Protein AF-A0A382SUH9-F1 (afdb_monomer_lite)

Radius of gyration: 60.47 Å; chains: 1; bounding box: 110×43×169 Å

pLDDT: mean 76.43, std 21.39, range [35.03, 98.56]

Organism: NCBI:txid408172

Sequence (168 aa):
MATVRWSPLCASGATPEQQGVDTRRRPNAGPSDIRETSAMDTSKTHLFAFVALLIGASLIGASACSTDSELVTRVSELENELAELKELANVRTEVSALTAQLSSTESDVSALTTTAEALDAGVAALQEVDWSPTEEQVRPLVESLVEKHPELLRGPKGDKGNQGDMGP

Foldseek 3Di:
DDDDDDDPPPDDDDDDDDDDDDDDDDDDDDDDDDDDDPPPVPVVVVVVVVVVVVVVVVVVVVVVVVVVVVVVVVVVVVVVVVVVVVVVVVVVVVVVVVVVVVVVVVVVVVVVVVVVVVVVVVVVVVVPDDPDDDCVRVVVVVVVCCVVCVVVVDDDDDDPDDPPDDDD

Structure (mmCIF, N/CA/C/O backbone):
data_AF-A0A382SUH9-F1
#
_entry.id   AF-A0A382SUH9-F1
#
loop_
_atom_site.group_PDB
_atom_site.id
_atom_site.type_symbol
_atom_site.label_atom_id
_atom_site.label_alt_id
_atom_site.label_comp_id
_atom_site.label_asym_id
_atom_site.label_entity_id
_atom_site.label_seq_id
_atom_site.pdbx_PDB_ins_code
_atom_site.Cartn_x
_atom_site.Cartn_y
_atom_site.Cartn_z
_atom_site.occupancy
_atom_site.B_iso_or_equiv
_atom_site.auth_seq_id
_atom_site.auth_comp_id
_atom_site.auth_asym_id
_atom_site.auth_atom_id
_atom_site.pdbx_PDB_model_num
ATOM 1 N N . MET A 1 1 ? 36.616 -4.587 -16.230 1.00 37.84 1 MET A N 1
ATOM 2 C CA . MET A 1 1 ? 36.481 -3.458 -17.174 1.00 37.84 1 MET A CA 1
ATOM 3 C C . MET A 1 1 ? 37.715 -3.454 -18.058 1.00 37.84 1 MET A C 1
ATOM 5 O O . MET A 1 1 ? 38.788 -3.124 -17.576 1.00 37.84 1 MET A O 1
ATOM 9 N N . ALA A 1 2 ? 37.595 -3.964 -19.284 1.00 38.44 2 ALA A N 1
ATOM 10 C CA . ALA A 1 2 ? 38.704 -4.038 -20.229 1.00 38.44 2 ALA A CA 1
ATOM 11 C C . ALA A 1 2 ? 38.643 -2.813 -21.147 1.00 38.44 2 ALA A C 1
ATOM 13 O O . ALA A 1 2 ? 37.687 -2.649 -21.898 1.00 38.44 2 ALA A O 1
ATOM 14 N N . THR A 1 3 ? 39.639 -1.938 -21.048 1.00 38.31 3 THR A N 1
ATOM 15 C CA . THR A 1 3 ? 39.779 -0.764 -21.910 1.00 38.31 3 THR A CA 1
ATOM 16 C C . THR A 1 3 ? 40.286 -1.229 -23.272 1.00 38.31 3 THR A C 1
ATOM 18 O O . THR A 1 3 ? 41.455 -1.594 -23.407 1.00 38.31 3 THR A O 1
ATOM 21 N N . VAL A 1 4 ? 39.417 -1.255 -24.283 1.00 46.69 4 VAL A N 1
ATOM 22 C CA . VAL A 1 4 ? 39.825 -1.573 -25.656 1.00 46.69 4 VAL A CA 1
ATOM 23 C C . VAL A 1 4 ? 40.476 -0.329 -26.252 1.00 46.69 4 VAL A C 1
ATOM 25 O O . VAL A 1 4 ? 39.815 0.647 -26.594 1.00 46.69 4 VAL A O 1
ATOM 28 N N . ARG A 1 5 ? 41.808 -0.341 -26.313 1.00 41.41 5 ARG A N 1
ATOM 29 C CA . ARG A 1 5 ? 42.616 0.736 -26.888 1.00 41.41 5 ARG A CA 1
ATOM 30 C C . ARG A 1 5 ? 42.805 0.451 -28.379 1.00 41.41 5 ARG A C 1
ATOM 32 O O . ARG A 1 5 ? 43.632 -0.379 -28.742 1.00 41.41 5 ARG A O 1
ATOM 39 N N . TRP A 1 6 ? 42.042 1.122 -29.235 1.00 43.28 6 TRP A N 1
ATOM 40 C CA . TRP A 1 6 ? 42.275 1.091 -30.679 1.00 43.28 6 TRP A CA 1
ATOM 41 C C . TRP A 1 6 ? 43.406 2.066 -31.019 1.00 43.28 6 TRP A C 1
ATOM 43 O O . TRP A 1 6 ? 43.303 3.267 -30.774 1.00 43.28 6 TRP A O 1
ATOM 53 N N . SER A 1 7 ? 44.526 1.545 -31.520 1.00 44.00 7 SER A N 1
ATOM 54 C CA . SER A 1 7 ? 45.604 2.363 -32.084 1.00 44.00 7 SER A CA 1
ATOM 55 C C . SER A 1 7 ? 45.340 2.613 -33.571 1.00 44.00 7 SER A C 1
ATOM 57 O O . SER A 1 7 ? 44.974 1.668 -34.271 1.00 44.00 7 SER A O 1
ATOM 59 N N . PRO A 1 8 ? 45.564 3.835 -34.089 1.00 45.03 8 PRO A N 1
ATOM 60 C CA . PRO A 1 8 ? 45.435 4.102 -35.512 1.00 45.03 8 PRO A CA 1
ATOM 61 C C . PRO A 1 8 ? 46.665 3.534 -36.226 1.00 45.03 8 PRO A C 1
ATOM 63 O O . PRO A 1 8 ? 47.775 4.055 -36.105 1.00 45.03 8 PRO A O 1
ATOM 66 N N . LEU A 1 9 ? 46.484 2.432 -36.951 1.00 47.28 9 LEU A N 1
ATOM 67 C CA . LEU A 1 9 ? 47.534 1.804 -37.750 1.00 47.28 9 LEU A CA 1
ATOM 68 C C . LEU A 1 9 ? 47.639 2.503 -39.117 1.00 47.28 9 LEU A C 1
ATOM 70 O O . LEU A 1 9 ? 47.288 1.946 -40.148 1.00 47.28 9 LEU A O 1
ATOM 74 N N . CYS A 1 10 ? 48.122 3.745 -39.125 1.00 46.03 10 CYS A N 1
ATOM 75 C CA . CYS A 1 10 ? 48.447 4.474 -40.355 1.00 46.03 10 CYS A CA 1
ATOM 76 C C . CYS A 1 10 ? 49.886 4.996 -40.291 1.00 46.03 10 CYS A C 1
ATOM 78 O O . CYS A 1 10 ? 50.131 6.193 -40.184 1.00 46.03 10 CYS A O 1
ATOM 80 N N . ALA A 1 11 ? 50.855 4.084 -40.352 1.00 48.06 11 ALA A N 1
ATOM 81 C CA . ALA A 1 11 ? 52.247 4.413 -40.643 1.00 48.06 11 ALA A CA 1
ATOM 82 C C . ALA A 1 11 ? 52.827 3.311 -41.538 1.00 48.06 11 ALA A C 1
ATOM 84 O O . ALA A 1 11 ? 53.187 2.243 -41.055 1.00 48.06 11 ALA A O 1
ATOM 85 N N . SER A 1 12 ? 52.885 3.555 -42.850 1.00 48.09 12 SER A N 1
ATOM 86 C CA . SER A 1 12 ? 53.500 2.629 -43.805 1.00 48.09 12 SER A CA 1
ATOM 87 C C . SER A 1 12 ? 54.792 3.236 -44.346 1.00 48.09 12 SER A C 1
ATOM 89 O O . SER A 1 12 ? 54.776 4.017 -45.294 1.00 48.09 12 SER A O 1
ATOM 91 N N . GLY A 1 13 ? 55.916 2.877 -43.722 1.00 44.34 13 GLY A N 1
ATOM 92 C CA . GLY A 1 13 ? 57.229 2.911 -44.364 1.00 44.34 13 GLY A CA 1
ATOM 93 C C . GLY A 1 13 ? 57.376 1.671 -45.245 1.00 44.34 13 GLY A C 1
ATOM 94 O O . GLY A 1 13 ? 57.078 0.567 -44.799 1.00 44.34 13 GLY A O 1
ATOM 95 N N . ALA A 1 14 ? 57.794 1.848 -46.497 1.00 40.00 14 ALA A N 1
ATOM 96 C CA . ALA A 1 14 ? 57.965 0.760 -47.456 1.00 40.00 14 ALA A CA 1
ATOM 97 C C . ALA A 1 14 ? 59.437 0.632 -47.879 1.00 40.00 14 ALA A C 1
ATOM 99 O O . ALA A 1 14 ? 60.015 1.574 -48.418 1.00 40.00 14 ALA A O 1
ATOM 100 N N . THR A 1 15 ? 60.013 -0.556 -47.696 1.00 43.25 15 THR A N 1
ATOM 101 C CA . THR A 1 15 ? 61.194 -1.051 -48.426 1.00 43.25 15 THR A CA 1
ATOM 102 C C . THR A 1 15 ? 60.786 -2.313 -49.183 1.00 43.25 15 THR A C 1
ATOM 104 O O . THR A 1 15 ? 60.234 -3.208 -48.544 1.00 43.25 15 THR A O 1
ATOM 107 N N . PRO A 1 16 ? 61.041 -2.436 -50.500 1.00 51.09 16 PRO A N 1
ATOM 108 C CA . PRO A 1 16 ? 60.772 -3.674 -51.212 1.00 51.09 16 PRO A CA 1
ATOM 109 C C . PRO A 1 16 ? 62.027 -4.552 -51.302 1.00 51.09 16 PRO A C 1
ATOM 111 O O . PRO A 1 16 ? 63.074 -4.144 -51.803 1.00 51.09 16 PRO A O 1
ATOM 114 N N . GLU A 1 17 ? 61.869 -5.783 -50.825 1.00 35.03 17 GLU A N 1
ATOM 115 C CA . GLU A 1 17 ? 62.770 -6.921 -50.984 1.00 35.03 17 GLU A CA 1
ATOM 116 C C . GLU A 1 17 ? 62.540 -7.537 -52.381 1.00 35.03 17 GLU A C 1
ATOM 118 O O . GLU A 1 17 ? 61.422 -7.926 -52.722 1.00 35.03 17 GLU A O 1
ATOM 123 N N . GLN A 1 18 ? 63.575 -7.572 -53.229 1.00 43.72 18 GLN A N 1
ATOM 124 C CA . GLN A 1 18 ? 63.521 -8.218 -54.546 1.00 43.72 18 GLN A CA 1
ATOM 125 C C . GLN A 1 18 ? 63.807 -9.719 -54.423 1.00 43.72 18 GLN A C 1
ATOM 127 O O . GLN A 1 18 ? 64.892 -10.106 -53.992 1.00 43.72 18 GLN A O 1
ATOM 132 N N . GLN A 1 19 ? 62.887 -10.557 -54.906 1.00 37.62 19 GLN A N 1
ATOM 133 C CA . GLN A 1 19 ? 63.156 -11.961 -55.224 1.00 37.62 19 GLN A CA 1
ATOM 134 C C . GLN A 1 19 ? 62.977 -12.198 -56.724 1.00 37.62 19 GLN A C 1
ATOM 136 O O . GLN A 1 19 ? 61.973 -11.816 -57.326 1.00 37.62 19 GLN A O 1
ATOM 141 N N . GLY A 1 20 ? 64.012 -12.785 -57.324 1.00 48.88 20 GLY A N 1
ATOM 142 C CA . GLY A 1 20 ? 64.092 -13.085 -58.744 1.00 48.88 20 GLY A CA 1
ATOM 143 C C . GLY A 1 20 ? 63.349 -14.356 -59.138 1.00 48.88 20 GLY A C 1
ATOM 144 O O . GLY A 1 20 ? 63.206 -15.282 -58.346 1.00 48.88 20 GLY A O 1
ATOM 145 N N . VAL A 1 21 ? 62.955 -14.416 -60.409 1.00 40.84 21 VAL A N 1
ATOM 146 C CA . VAL A 1 21 ? 62.662 -15.667 -61.112 1.00 40.84 21 VAL A CA 1
ATOM 147 C C . VAL A 1 21 ? 63.248 -15.571 -62.517 1.00 40.84 21 VAL A C 1
ATOM 149 O O . VAL A 1 21 ? 62.852 -14.744 -63.336 1.00 40.84 21 VAL A O 1
ATOM 152 N N . ASP A 1 22 ? 64.233 -16.431 -62.745 1.00 44.22 22 ASP A N 1
ATOM 153 C CA . ASP A 1 22 ? 64.911 -16.707 -64.004 1.00 44.22 22 ASP A CA 1
ATOM 154 C C . ASP A 1 22 ? 64.079 -17.715 -64.811 1.00 44.22 22 ASP A C 1
ATOM 156 O O . ASP A 1 22 ? 63.724 -18.772 -64.293 1.00 44.22 22 ASP A O 1
ATOM 160 N N . THR A 1 23 ? 63.784 -17.428 -66.081 1.00 42.09 23 THR A N 1
ATOM 161 C CA . THR A 1 23 ? 63.500 -18.482 -67.068 1.00 42.09 23 THR A CA 1
ATOM 162 C C . THR A 1 23 ? 64.027 -18.095 -68.448 1.00 42.09 23 THR A C 1
ATOM 164 O O . THR A 1 23 ? 63.437 -17.326 -69.207 1.00 42.09 23 THR A O 1
ATOM 167 N N . ARG A 1 24 ? 65.160 -18.705 -68.808 1.00 39.44 24 ARG A N 1
ATOM 168 C CA . ARG A 1 24 ? 65.645 -18.824 -70.187 1.00 39.44 24 ARG A CA 1
ATOM 169 C C . ARG A 1 24 ? 64.679 -19.653 -71.041 1.00 39.44 24 ARG A C 1
ATOM 171 O O . ARG A 1 24 ? 64.471 -20.828 -70.752 1.00 39.44 24 ARG A O 1
ATOM 178 N N . ARG A 1 25 ? 64.274 -19.121 -72.199 1.00 36.16 25 ARG A N 1
ATOM 179 C CA . ARG A 1 25 ? 64.244 -19.869 -73.476 1.00 36.16 25 ARG A CA 1
ATOM 180 C C . ARG A 1 25 ? 64.163 -18.924 -74.684 1.00 36.16 25 ARG A C 1
ATOM 182 O O . ARG A 1 25 ? 63.127 -18.354 -74.993 1.00 36.16 25 ARG A O 1
ATOM 189 N N . ARG A 1 26 ? 65.291 -18.807 -75.386 1.00 44.28 26 ARG A N 1
ATOM 190 C CA . ARG A 1 26 ? 65.406 -18.529 -76.833 1.00 44.28 26 ARG A CA 1
ATOM 191 C C . ARG A 1 26 ? 65.644 -19.893 -77.531 1.00 44.28 26 ARG A C 1
ATOM 193 O O . ARG A 1 26 ? 66.104 -20.792 -76.820 1.00 44.28 26 ARG A O 1
ATOM 200 N N . PRO A 1 27 ? 65.399 -20.083 -78.853 1.00 56.53 27 PRO A N 1
ATOM 201 C CA . PRO A 1 27 ? 65.960 -19.190 -79.874 1.00 56.53 27 PRO A CA 1
ATOM 202 C C . PRO A 1 27 ? 65.201 -18.972 -81.208 1.00 56.53 27 PRO A C 1
ATOM 204 O O . PRO A 1 27 ? 64.379 -19.766 -81.638 1.00 56.53 27 PRO A O 1
ATOM 207 N N . ASN A 1 28 ? 65.627 -17.875 -81.852 1.00 40.50 28 ASN A N 1
ATOM 208 C CA . ASN A 1 28 ? 65.916 -17.639 -83.278 1.00 40.50 28 ASN A CA 1
ATOM 209 C C . ASN A 1 28 ? 64.859 -17.796 -84.388 1.00 40.50 28 ASN A C 1
ATOM 211 O O . ASN A 1 28 ? 64.597 -18.893 -84.859 1.00 40.50 28 ASN A O 1
ATOM 215 N N . ALA A 1 29 ? 64.501 -16.648 -84.975 1.00 39.03 29 ALA A N 1
ATOM 216 C CA . ALA A 1 29 ? 64.814 -16.219 -86.354 1.00 39.03 29 ALA A CA 1
ATOM 217 C C . ALA A 1 29 ? 64.525 -14.700 -86.391 1.00 39.03 29 ALA A C 1
ATOM 219 O O . ALA A 1 29 ? 63.477 -14.287 -85.919 1.00 39.03 29 ALA A O 1
ATOM 220 N N . GLY A 1 30 ? 65.436 -13.777 -86.694 1.00 42.62 30 GLY A N 1
ATOM 221 C CA . GLY A 1 30 ? 66.145 -13.536 -87.952 1.00 42.62 30 GLY A CA 1
ATOM 222 C C . GLY A 1 30 ? 65.956 -12.028 -88.253 1.00 42.62 30 GLY A C 1
ATOM 223 O O . GLY A 1 30 ? 64.880 -11.511 -87.961 1.00 42.62 30 GLY A O 1
ATOM 224 N N . PRO A 1 31 ? 66.985 -11.285 -88.691 1.00 56.12 31 PRO A N 1
ATOM 225 C CA . PRO A 1 31 ? 67.069 -9.833 -88.511 1.00 56.12 31 PRO A CA 1
ATOM 226 C C . PRO A 1 31 ? 66.541 -9.066 -89.728 1.00 56.12 31 PRO A C 1
ATOM 228 O O . PRO A 1 31 ? 66.600 -9.596 -90.835 1.00 56.12 31 PRO A O 1
ATOM 231 N N . SER A 1 32 ? 66.083 -7.825 -89.532 1.00 45.19 32 SER A N 1
ATOM 232 C CA . SER A 1 32 ? 66.502 -6.627 -90.291 1.00 45.19 32 SER A CA 1
ATOM 233 C C . SER A 1 32 ? 65.669 -5.408 -89.879 1.00 45.19 32 SER A C 1
ATOM 235 O O . SER A 1 32 ? 64.451 -5.389 -90.016 1.00 45.19 32 SER A O 1
ATOM 237 N N . ASP A 1 33 ? 66.400 -4.407 -89.404 1.00 43.62 33 ASP A N 1
ATOM 238 C CA . ASP A 1 33 ? 66.190 -2.975 -89.604 1.00 43.62 33 ASP A CA 1
ATOM 239 C C . ASP A 1 33 ? 65.125 -2.204 -88.807 1.00 43.62 33 ASP A C 1
ATOM 241 O O . ASP A 1 33 ? 63.943 -2.075 -89.110 1.00 43.62 33 ASP A O 1
ATOM 245 N N . ILE A 1 34 ? 65.704 -1.602 -87.772 1.00 45.03 34 ILE A N 1
ATOM 246 C CA . ILE A 1 34 ? 65.308 -0.485 -86.931 1.00 45.03 34 ILE A CA 1
ATOM 247 C C . ILE A 1 34 ? 65.203 0.806 -87.761 1.00 45.03 34 ILE A C 1
ATOM 249 O O . ILE A 1 34 ? 66.170 1.191 -88.415 1.00 45.03 34 ILE A O 1
ATOM 253 N N . ARG A 1 35 ? 64.088 1.533 -87.617 1.00 42.12 35 ARG A N 1
ATOM 254 C CA . ARG A 1 35 ? 64.048 2.989 -87.358 1.00 42.12 35 ARG A CA 1
ATOM 255 C C . ARG A 1 35 ? 62.652 3.366 -86.854 1.00 42.12 35 ARG A C 1
ATOM 257 O O . ARG A 1 35 ? 61.664 3.125 -87.531 1.00 42.12 35 ARG A O 1
ATOM 264 N N . GLU A 1 36 ? 62.545 3.631 -85.551 1.00 38.72 36 GLU A N 1
ATOM 265 C CA . GLU A 1 36 ? 62.421 4.983 -84.962 1.00 38.72 36 GLU A CA 1
ATOM 266 C C . GLU A 1 36 ? 61.004 5.552 -85.160 1.00 38.72 36 GLU A C 1
ATOM 268 O O . GLU A 1 36 ? 60.576 5.754 -86.281 1.00 38.72 36 GLU A O 1
ATOM 273 N N . THR A 1 37 ? 60.166 5.878 -84.180 1.00 46.03 37 THR A N 1
ATOM 274 C CA . THR A 1 37 ? 60.157 5.817 -82.714 1.00 46.03 37 THR A CA 1
ATOM 275 C C . THR A 1 37 ? 58.702 6.146 -82.333 1.00 46.03 37 THR A C 1
ATOM 277 O O . THR A 1 37 ? 58.318 7.311 -82.377 1.00 46.03 37 THR A O 1
ATOM 280 N N . SER A 1 38 ? 57.877 5.169 -81.944 1.00 49.06 38 SER A N 1
ATOM 281 C CA . SER A 1 38 ? 56.618 5.432 -81.208 1.00 49.06 38 SER A CA 1
ATOM 282 C C . SER A 1 38 ? 56.798 5.258 -79.692 1.00 49.06 38 SER A C 1
ATOM 284 O O . SER A 1 38 ? 55.837 5.173 -78.932 1.00 49.06 38 SER A O 1
ATOM 286 N N . ALA A 1 39 ? 58.051 5.238 -79.226 1.00 49.84 39 ALA A N 1
ATOM 287 C CA . ALA A 1 39 ? 58.440 5.035 -77.830 1.00 49.84 39 ALA A CA 1
ATOM 288 C C . ALA A 1 39 ? 58.016 6.175 -76.876 1.00 49.84 39 ALA A C 1
ATOM 290 O O . ALA A 1 39 ? 58.294 6.114 -75.681 1.00 49.84 39 ALA A O 1
ATOM 291 N N . MET A 1 40 ? 57.340 7.210 -77.382 1.00 47.66 40 MET A N 1
ATOM 292 C CA . MET A 1 40 ? 56.911 8.373 -76.604 1.00 47.66 40 MET A CA 1
ATOM 293 C C . MET A 1 40 ? 55.542 8.199 -75.921 1.00 47.66 40 MET A C 1
ATOM 295 O O . MET A 1 40 ? 55.160 9.068 -75.135 1.00 47.66 40 MET A O 1
ATOM 299 N N . ASP A 1 41 ? 54.833 7.086 -76.155 1.00 55.81 41 ASP A N 1
ATOM 300 C CA . ASP A 1 41 ? 53.505 6.860 -75.560 1.00 55.81 41 ASP A CA 1
ATOM 301 C C . ASP A 1 41 ? 53.460 5.837 -74.425 1.00 55.81 41 ASP A C 1
ATOM 303 O O . ASP A 1 41 ? 52.640 5.983 -73.522 1.00 55.81 41 ASP A O 1
ATOM 307 N N . THR A 1 42 ? 54.362 4.855 -74.361 1.00 60.66 42 THR A N 1
ATOM 308 C CA . THR A 1 42 ? 54.313 3.857 -73.276 1.00 60.66 42 THR A CA 1
ATOM 309 C C . THR A 1 42 ? 54.609 4.485 -71.914 1.00 60.66 42 THR A C 1
ATOM 311 O O . THR A 1 42 ? 53.867 4.263 -70.960 1.00 60.66 42 THR A O 1
ATOM 314 N N . SER A 1 43 ? 55.612 5.365 -71.825 1.00 64.38 43 SER A N 1
ATOM 315 C CA . SER A 1 43 ? 55.931 6.092 -70.584 1.00 64.38 43 SER A CA 1
ATOM 316 C C . SER A 1 43 ? 54.772 6.979 -70.111 1.00 64.38 43 SER A C 1
ATOM 318 O O . SER A 1 43 ? 54.427 6.971 -68.929 1.00 64.38 43 SER A O 1
ATOM 320 N N . LYS A 1 44 ? 54.085 7.665 -71.038 1.00 70.50 44 LYS A N 1
ATOM 321 C CA . LYS A 1 44 ? 52.881 8.444 -70.716 1.00 70.50 44 LYS A CA 1
ATOM 322 C C . LYS A 1 44 ? 51.753 7.540 -70.233 1.00 70.50 44 LYS A C 1
ATOM 324 O O . LYS A 1 44 ? 51.162 7.835 -69.203 1.00 70.50 44 LYS A O 1
ATOM 329 N N . THR A 1 45 ? 51.488 6.420 -70.907 1.00 73.69 45 THR A N 1
ATOM 330 C CA . THR A 1 45 ? 50.440 5.477 -70.478 1.00 73.69 45 THR A CA 1
ATOM 331 C C . THR A 1 45 ? 50.720 4.852 -69.110 1.00 73.69 45 THR A C 1
ATOM 333 O O . THR A 1 45 ? 49.800 4.741 -68.305 1.00 73.69 45 THR A O 1
ATOM 336 N N . HIS A 1 46 ? 51.977 4.527 -68.788 1.00 75.44 46 HIS A N 1
ATOM 337 C CA . HIS A 1 46 ? 52.354 4.042 -67.458 1.00 75.44 46 HIS A CA 1
ATOM 338 C C . HIS A 1 46 ? 52.225 5.129 -66.389 1.00 75.44 46 HIS A C 1
ATOM 340 O O . HIS A 1 46 ? 51.731 4.848 -65.300 1.00 75.44 46 HIS A O 1
ATOM 346 N N . LEU A 1 47 ? 52.605 6.371 -66.704 1.00 77.19 47 LEU A N 1
ATOM 347 C CA . LEU A 1 47 ? 52.432 7.505 -65.799 1.00 77.19 47 LEU A CA 1
ATOM 348 C C . LEU A 1 47 ? 50.944 7.783 -65.539 1.00 77.19 47 LEU A C 1
ATOM 350 O O . LEU A 1 47 ? 50.552 7.939 -64.388 1.00 77.19 47 LEU A O 1
ATOM 354 N N . PHE A 1 48 ? 50.102 7.774 -66.575 1.00 81.12 48 PHE A N 1
ATOM 355 C CA . PHE A 1 48 ? 48.653 7.933 -66.429 1.00 81.12 48 PHE A CA 1
ATOM 356 C C . PHE A 1 48 ? 48.026 6.788 -65.627 1.00 81.12 48 PHE A C 1
ATOM 358 O O . PHE A 1 48 ? 47.202 7.052 -64.757 1.00 81.12 48 PHE A O 1
ATOM 365 N N . ALA A 1 49 ? 48.441 5.538 -65.854 1.00 80.25 49 ALA A N 1
ATOM 366 C CA . ALA A 1 49 ? 47.968 4.392 -65.078 1.00 80.25 49 ALA A CA 1
ATOM 367 C C . ALA A 1 49 ? 48.393 4.477 -63.602 1.00 80.25 49 ALA A C 1
ATOM 369 O O . ALA A 1 49 ? 47.590 4.201 -62.713 1.00 80.25 49 ALA A O 1
ATOM 370 N N . PHE A 1 50 ? 49.627 4.907 -63.329 1.00 80.12 50 PHE A N 1
ATOM 371 C CA . PHE A 1 50 ? 50.133 5.080 -61.968 1.00 80.12 50 PHE A CA 1
ATOM 372 C C . PHE A 1 50 ? 49.430 6.228 -61.234 1.00 80.12 50 PHE A C 1
ATOM 374 O O . PHE A 1 50 ? 49.029 6.071 -60.083 1.00 80.12 50 PHE A O 1
ATOM 381 N N . VAL A 1 51 ? 49.210 7.358 -61.912 1.00 81.62 51 VAL A N 1
ATOM 382 C CA . VAL A 1 51 ? 48.450 8.493 -61.370 1.00 81.62 51 VAL A CA 1
ATOM 383 C C . VAL A 1 51 ? 46.987 8.106 -61.131 1.00 81.62 51 VAL A C 1
ATOM 385 O O . VAL A 1 51 ? 46.449 8.422 -60.074 1.00 81.62 51 VAL A O 1
ATOM 388 N N . ALA A 1 52 ? 46.354 7.361 -62.041 1.00 78.12 52 ALA A N 1
ATOM 389 C CA . ALA A 1 52 ? 44.992 6.860 -61.854 1.00 78.12 52 ALA A CA 1
ATOM 390 C C . ALA A 1 52 ? 44.884 5.875 -60.675 1.00 78.12 52 ALA A C 1
ATOM 392 O O . ALA A 1 52 ? 43.929 5.951 -59.905 1.00 78.12 52 ALA A O 1
ATOM 393 N N . LEU A 1 53 ? 45.878 4.998 -60.488 1.00 78.81 53 LEU A N 1
ATOM 394 C CA . LEU A 1 53 ? 45.953 4.082 -59.347 1.00 78.81 53 LEU A CA 1
ATOM 395 C C . LEU A 1 53 ? 46.133 4.836 -58.021 1.00 78.81 53 LEU A C 1
ATOM 397 O O . LEU A 1 53 ? 45.457 4.521 -57.044 1.00 78.81 53 LEU A O 1
ATOM 401 N N . LEU A 1 54 ? 47.003 5.851 -57.990 1.00 70.44 54 LEU A N 1
ATOM 402 C CA . LEU A 1 54 ? 47.227 6.703 -56.816 1.00 70.44 54 LEU A CA 1
ATOM 403 C C . LEU A 1 54 ? 45.975 7.494 -56.433 1.00 70.44 54 LEU A C 1
ATOM 405 O O . LEU A 1 54 ? 45.599 7.517 -55.261 1.00 70.44 54 LEU A O 1
ATOM 409 N N . ILE A 1 55 ? 45.306 8.106 -57.413 1.00 74.69 55 ILE A N 1
ATOM 410 C CA . ILE A 1 55 ? 44.052 8.834 -57.187 1.00 74.69 55 ILE A CA 1
ATOM 411 C C . ILE A 1 55 ? 42.962 7.864 -56.717 1.00 74.69 55 ILE A C 1
ATOM 413 O O . ILE A 1 55 ? 42.273 8.161 -55.746 1.00 74.69 55 ILE A O 1
ATOM 417 N N . GLY A 1 56 ? 42.843 6.686 -57.340 1.00 67.25 56 GLY A N 1
ATOM 418 C CA . GLY A 1 56 ? 41.886 5.651 -56.943 1.00 67.25 56 GLY A CA 1
ATOM 419 C C . GLY A 1 56 ? 42.102 5.154 -55.511 1.00 67.25 56 GLY A C 1
ATOM 420 O O . GLY A 1 56 ? 41.158 5.124 -54.727 1.00 67.25 56 GLY A O 1
ATOM 421 N N . ALA A 1 57 ? 43.343 4.838 -55.130 1.00 67.88 57 ALA A N 1
ATOM 422 C CA . ALA A 1 57 ? 43.679 4.414 -53.770 1.00 67.88 57 ALA A CA 1
ATOM 423 C C . ALA A 1 57 ? 43.411 5.517 -52.731 1.00 67.88 57 ALA A C 1
ATOM 425 O O . ALA A 1 57 ? 42.900 5.237 -51.646 1.00 67.88 57 ALA A O 1
ATOM 426 N N . SER A 1 58 ? 43.703 6.776 -53.074 1.00 65.75 58 SER A N 1
ATOM 427 C CA . SER A 1 58 ? 43.453 7.926 -52.201 1.00 65.75 58 SER A CA 1
ATOM 428 C C . SER A 1 58 ? 41.952 8.205 -52.018 1.00 65.75 58 SER A C 1
ATOM 430 O O . SER A 1 58 ? 41.518 8.453 -50.894 1.00 65.75 58 SER A O 1
ATOM 432 N N . LEU A 1 59 ? 41.137 8.075 -53.075 1.00 59.44 59 LEU A N 1
ATOM 433 C CA . LEU A 1 59 ? 39.676 8.230 -52.995 1.00 59.44 59 LEU A CA 1
ATOM 434 C C . LEU A 1 59 ? 39.007 7.097 -52.203 1.00 59.44 59 LEU A C 1
ATOM 436 O O . LEU A 1 59 ? 38.118 7.354 -51.391 1.00 59.44 59 LEU A O 1
ATOM 440 N N . ILE A 1 60 ? 39.445 5.850 -52.410 1.00 65.06 60 ILE A N 1
ATOM 441 C CA . ILE A 1 60 ? 38.919 4.687 -51.681 1.00 65.06 60 ILE A CA 1
ATOM 442 C C . ILE A 1 60 ? 39.252 4.813 -50.190 1.00 65.06 60 ILE A C 1
ATOM 444 O O . ILE A 1 60 ? 38.358 4.661 -49.359 1.00 65.06 60 ILE A O 1
ATOM 448 N N . GLY A 1 61 ? 40.497 5.174 -49.855 1.00 62.47 61 GLY A N 1
ATOM 449 C CA . GLY A 1 61 ? 40.929 5.396 -48.473 1.00 62.47 61 GLY A CA 1
ATOM 450 C C . GLY A 1 61 ? 40.190 6.545 -47.781 1.00 62.47 61 GLY A C 1
ATOM 451 O O . GLY A 1 61 ? 39.808 6.410 -46.621 1.00 62.47 61 GLY A O 1
ATOM 452 N N . ALA A 1 62 ? 39.919 7.645 -48.490 1.00 61.44 62 ALA A N 1
ATOM 453 C CA . ALA A 1 62 ? 39.139 8.758 -47.950 1.00 61.44 62 ALA A CA 1
ATOM 454 C C . ALA A 1 62 ? 37.673 8.370 -47.683 1.00 61.44 62 ALA A C 1
ATOM 456 O O . ALA A 1 62 ? 37.141 8.707 -46.626 1.00 61.44 62 ALA A O 1
ATOM 457 N N . SER A 1 63 ? 37.037 7.619 -48.594 1.00 63.44 63 SER A N 1
ATOM 458 C CA . SER A 1 63 ? 35.652 7.166 -48.394 1.00 63.44 63 SER A CA 1
ATOM 459 C C . SER A 1 63 ? 35.534 6.151 -47.251 1.00 63.44 63 SER A C 1
ATOM 461 O O . SER A 1 63 ? 34.655 6.292 -46.404 1.00 63.44 63 SER A O 1
ATOM 463 N N . ALA A 1 64 ? 36.475 5.206 -47.150 1.00 64.00 64 ALA A N 1
ATOM 464 C CA . ALA A 1 64 ? 36.507 4.220 -46.073 1.00 64.00 64 ALA A CA 1
ATOM 465 C C . ALA A 1 64 ? 36.742 4.877 -44.701 1.00 64.00 64 ALA A C 1
ATOM 467 O O . ALA A 1 64 ? 36.104 4.512 -43.719 1.00 64.00 64 ALA A O 1
ATOM 468 N N . CYS A 1 65 ? 37.602 5.899 -44.643 1.00 64.56 65 CYS A N 1
ATOM 469 C CA . CYS A 1 65 ? 37.841 6.682 -43.430 1.00 64.56 65 CYS A CA 1
ATOM 470 C C . CYS A 1 65 ? 36.592 7.469 -42.996 1.00 64.56 65 CYS A C 1
ATOM 472 O O . CYS A 1 65 ? 36.262 7.511 -41.811 1.00 64.56 65 CYS A O 1
ATOM 474 N N . SER A 1 66 ? 35.850 8.046 -43.951 1.00 72.00 66 SER A N 1
ATOM 475 C CA . SER A 1 66 ? 34.606 8.761 -43.639 1.00 72.00 66 SER A CA 1
ATOM 476 C C . SER A 1 66 ? 33.513 7.845 -43.084 1.00 72.00 66 SER A C 1
ATOM 478 O O . SER A 1 66 ? 32.849 8.213 -42.118 1.00 72.00 66 SER A O 1
ATOM 480 N N . THR A 1 67 ? 33.376 6.628 -43.620 1.00 80.88 67 THR A N 1
ATOM 481 C CA . THR A 1 67 ? 32.403 5.649 -43.116 1.00 80.88 67 THR A CA 1
ATOM 482 C C . THR A 1 67 ? 32.784 5.098 -41.746 1.00 80.88 67 THR A C 1
ATOM 484 O O . THR A 1 67 ? 31.908 4.855 -40.924 1.00 80.88 67 THR A O 1
ATOM 487 N N . ASP A 1 68 ? 34.078 4.927 -41.472 1.00 85.81 68 ASP A N 1
ATOM 488 C CA . ASP A 1 68 ? 34.555 4.408 -40.186 1.00 85.81 68 ASP A CA 1
ATOM 489 C C . ASP A 1 68 ? 34.267 5.397 -39.047 1.00 85.81 68 ASP A C 1
ATOM 491 O O . ASP A 1 68 ? 33.746 5.021 -37.997 1.00 85.81 68 ASP A O 1
ATOM 495 N N . SER A 1 69 ? 34.485 6.694 -39.294 1.00 85.19 69 SER A N 1
ATOM 496 C CA . SER A 1 69 ? 34.142 7.743 -38.329 1.00 85.19 69 SER A CA 1
ATOM 497 C C . SER A 1 69 ? 32.641 7.801 -38.027 1.00 85.19 69 SER A C 1
ATOM 499 O O . SER A 1 69 ? 32.272 8.020 -36.876 1.00 85.19 69 SER A O 1
ATOM 501 N N . GLU A 1 70 ? 31.780 7.617 -39.032 1.00 91.31 70 GLU A N 1
ATOM 502 C CA . GLU A 1 70 ? 30.321 7.601 -38.850 1.00 91.31 70 GLU A CA 1
ATOM 503 C C . GLU A 1 70 ? 29.853 6.356 -38.082 1.00 91.31 70 GLU A C 1
ATOM 505 O O . GLU A 1 70 ? 28.957 6.423 -37.240 1.00 91.31 70 GLU A O 1
ATOM 510 N N . LEU A 1 71 ? 30.473 5.202 -38.335 1.00 91.94 71 LEU A N 1
ATOM 511 C CA . LEU A 1 71 ? 30.167 3.978 -37.599 1.00 91.94 71 LEU A CA 1
ATOM 512 C C . LEU A 1 71 ? 30.563 4.099 -36.126 1.00 91.94 71 LEU A C 1
ATOM 514 O O . LEU A 1 71 ? 29.784 3.701 -35.263 1.00 91.94 71 LEU A O 1
ATOM 518 N N . VAL A 1 72 ? 31.722 4.692 -35.823 1.00 92.81 72 VAL A N 1
ATOM 519 C CA . VAL A 1 72 ? 32.163 4.919 -34.437 1.00 92.81 72 VAL A CA 1
ATOM 520 C C . VAL A 1 72 ? 31.190 5.827 -33.686 1.00 92.81 72 VAL A C 1
ATOM 522 O O . VAL A 1 72 ? 30.802 5.495 -32.567 1.00 92.81 72 VAL A O 1
ATOM 525 N N . THR A 1 73 ? 30.743 6.934 -34.290 1.00 94.19 73 THR A N 1
ATOM 526 C CA . THR A 1 73 ? 29.782 7.832 -33.628 1.00 94.19 73 THR A CA 1
ATOM 527 C C . THR A 1 73 ? 28.450 7.139 -33.367 1.00 94.19 73 THR A C 1
ATOM 529 O O . THR A 1 73 ? 27.919 7.244 -32.263 1.00 94.19 73 THR A O 1
ATOM 532 N N . ARG A 1 74 ? 27.943 6.369 -34.339 1.00 93.50 74 ARG A N 1
ATOM 533 C CA . ARG A 1 74 ? 26.696 5.604 -34.180 1.00 93.50 74 ARG A CA 1
ATOM 534 C C . ARG A 1 74 ? 26.803 4.514 -33.117 1.00 93.50 74 ARG A C 1
ATOM 536 O O . ARG A 1 74 ? 25.842 4.293 -32.390 1.00 93.50 74 ARG A O 1
ATOM 543 N N . VAL A 1 75 ? 27.946 3.837 -33.006 1.00 94.44 75 VAL A N 1
ATOM 544 C CA . VAL A 1 75 ? 28.171 2.850 -31.938 1.00 94.44 75 VAL A CA 1
ATOM 545 C C . VAL A 1 75 ? 28.144 3.526 -30.569 1.00 94.44 75 VAL A C 1
ATOM 547 O O . VAL A 1 75 ? 27.456 3.034 -29.682 1.00 94.44 75 VAL A O 1
ATOM 550 N N . SER A 1 76 ? 28.813 4.671 -30.404 1.00 94.56 76 SER A N 1
ATOM 551 C CA . SER A 1 76 ? 28.784 5.407 -29.132 1.00 94.56 76 SER A CA 1
ATOM 552 C C . SER A 1 76 ? 27.384 5.904 -28.754 1.00 94.56 76 SER A C 1
ATOM 554 O O . SER A 1 76 ? 27.023 5.873 -27.581 1.00 94.56 76 SER A O 1
ATOM 556 N N . GLU A 1 77 ? 26.577 6.337 -29.725 1.00 95.69 77 GLU A N 1
ATOM 557 C CA . GLU A 1 77 ? 25.183 6.731 -29.484 1.00 95.69 77 GLU A CA 1
ATOM 558 C C . GLU A 1 77 ? 24.326 5.534 -29.043 1.00 95.69 77 GLU A C 1
ATOM 560 O O . GLU A 1 77 ? 23.655 5.602 -28.015 1.00 95.69 77 GLU A O 1
ATOM 565 N N . LEU A 1 78 ? 24.438 4.397 -29.739 1.00 96.00 78 LEU A N 1
ATOM 566 C CA . LEU A 1 78 ? 23.732 3.163 -29.377 1.00 96.00 78 LEU A CA 1
ATOM 567 C C . LEU A 1 78 ? 24.142 2.623 -27.998 1.00 96.00 78 LEU A C 1
ATOM 569 O O . LEU A 1 78 ? 23.308 2.078 -27.278 1.00 96.00 78 LEU A O 1
ATOM 573 N N . GLU A 1 79 ? 25.412 2.756 -27.610 1.00 94.88 79 GLU A N 1
ATOM 574 C CA . GLU A 1 79 ? 25.875 2.377 -26.270 1.00 94.88 79 GLU A CA 1
ATOM 575 C C . GLU A 1 79 ? 25.215 3.226 -25.173 1.00 94.88 79 GLU A C 1
ATOM 577 O O . GLU A 1 79 ? 24.832 2.679 -24.133 1.00 94.88 79 GLU A O 1
ATOM 582 N N . ASN A 1 80 ? 25.024 4.527 -25.419 1.00 94.38 80 ASN A N 1
ATOM 583 C CA . ASN A 1 80 ? 24.304 5.415 -24.505 1.00 94.38 80 ASN A CA 1
ATOM 584 C C . ASN A 1 80 ? 22.813 5.061 -24.422 1.00 94.38 80 ASN A C 1
ATOM 586 O O . ASN A 1 80 ? 22.294 4.899 -23.319 1.00 94.38 80 ASN A O 1
ATOM 590 N N . GLU A 1 81 ? 22.137 4.859 -25.556 1.00 95.69 81 GLU A N 1
ATOM 591 C CA . GLU A 1 81 ? 20.723 4.446 -25.571 1.00 95.69 81 GLU A CA 1
ATOM 592 C C . GLU A 1 81 ? 20.508 3.119 -24.825 1.00 95.69 81 GLU A C 1
ATOM 594 O O . GLU A 1 81 ? 19.544 2.947 -24.077 1.00 95.69 81 GLU A O 1
ATOM 599 N N . LEU A 1 82 ? 21.433 2.166 -24.977 1.00 94.38 82 LEU A N 1
ATOM 600 C CA . LEU A 1 82 ? 21.380 0.885 -24.273 1.00 94.38 82 LEU A CA 1
ATOM 601 C C . LEU A 1 82 ? 21.560 1.072 -22.756 1.00 94.38 82 LEU A C 1
ATOM 603 O O . LEU A 1 82 ? 20.925 0.363 -21.971 1.00 94.38 82 LEU A O 1
ATOM 607 N N . ALA A 1 83 ? 22.397 2.021 -22.326 1.00 93.50 83 ALA A N 1
ATOM 608 C CA . ALA A 1 83 ? 22.520 2.373 -20.913 1.00 93.50 83 ALA A CA 1
ATOM 609 C C . ALA A 1 83 ? 21.200 2.938 -20.358 1.00 93.50 83 ALA A C 1
ATOM 611 O O . ALA A 1 83 ? 20.731 2.465 -19.324 1.00 93.50 83 ALA A O 1
ATOM 612 N N . GLU A 1 84 ? 20.545 3.852 -21.075 1.00 94.12 84 GLU A N 1
ATOM 613 C CA . GLU A 1 84 ? 19.241 4.407 -20.678 1.00 94.12 84 GLU A CA 1
ATOM 614 C C . GLU A 1 84 ? 18.136 3.335 -20.630 1.00 94.12 84 GLU A C 1
ATOM 616 O O . GLU A 1 84 ? 17.345 3.278 -19.685 1.00 94.12 84 GLU A O 1
ATOM 621 N N . LEU A 1 85 ? 18.111 2.414 -21.599 1.00 93.81 85 LEU A N 1
ATOM 622 C CA . LEU A 1 85 ? 17.166 1.291 -21.615 1.00 93.81 85 LEU A CA 1
ATOM 623 C C . LEU A 1 85 ? 17.338 0.348 -20.414 1.00 93.81 85 LEU A C 1
ATOM 625 O O . LEU A 1 85 ? 16.350 -0.200 -19.915 1.00 93.81 85 LEU A O 1
ATOM 629 N N . LYS A 1 86 ? 18.571 0.148 -19.933 1.00 94.44 86 LYS A N 1
ATOM 630 C CA . LYS A 1 86 ? 18.826 -0.639 -18.715 1.00 94.44 86 LYS A CA 1
ATOM 631 C C . LYS A 1 86 ? 18.250 0.038 -17.475 1.00 94.44 86 LYS A C 1
ATOM 633 O O . LYS A 1 86 ? 17.650 -0.655 -16.653 1.00 94.44 86 LYS A O 1
ATOM 638 N N . GLU A 1 87 ? 18.361 1.359 -17.370 1.00 95.06 87 GLU A N 1
ATOM 639 C CA . GLU A 1 87 ? 17.749 2.113 -16.270 1.00 95.06 87 GLU A CA 1
ATOM 640 C C . GLU A 1 87 ? 16.219 1.985 -16.286 1.00 95.06 87 GLU A C 1
ATOM 642 O O . GLU A 1 87 ? 15.606 1.728 -15.249 1.00 95.06 87 GLU A O 1
ATOM 647 N N . LEU A 1 88 ? 15.583 2.032 -17.463 1.00 94.31 88 LEU A N 1
ATOM 648 C CA . LEU A 1 88 ? 14.136 1.800 -17.586 1.00 94.31 88 LEU A CA 1
ATOM 649 C C . LEU A 1 88 ? 13.711 0.402 -17.116 1.00 94.31 88 LEU A C 1
ATOM 651 O O . LEU A 1 88 ? 12.653 0.248 -16.499 1.00 94.31 88 LEU A O 1
ATOM 655 N N . ALA A 1 89 ? 14.520 -0.626 -17.388 1.00 94.31 89 ALA A N 1
ATOM 656 C CA . ALA A 1 89 ? 14.256 -1.970 -16.886 1.00 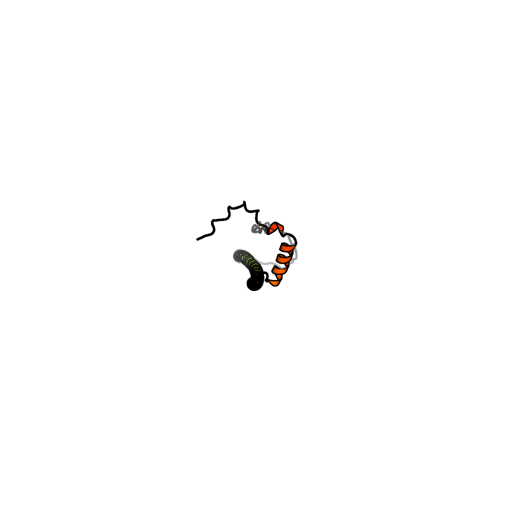94.31 89 ALA A CA 1
ATOM 657 C C . ALA A 1 89 ? 14.313 -2.020 -15.350 1.00 94.31 89 ALA A C 1
ATOM 659 O O . ALA A 1 89 ? 13.444 -2.646 -14.739 1.00 94.31 89 ALA A O 1
ATOM 660 N N . ASN A 1 90 ? 15.270 -1.321 -14.731 1.00 95.69 90 ASN A N 1
ATOM 661 C CA . ASN A 1 90 ? 15.353 -1.215 -13.276 1.00 95.69 90 AS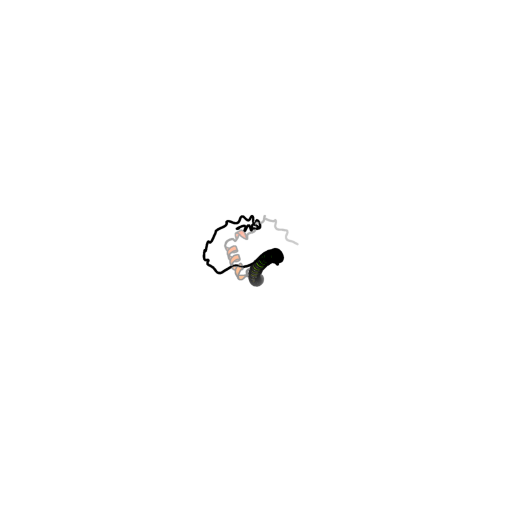N A CA 1
ATOM 662 C C . ASN A 1 90 ? 14.125 -0.493 -12.693 1.00 95.69 90 ASN A C 1
ATOM 664 O O . ASN A 1 90 ? 13.428 -1.052 -11.844 1.00 95.69 90 ASN A O 1
ATOM 668 N N . VAL A 1 91 ? 13.764 0.673 -13.241 1.00 97.25 91 VAL A N 1
ATOM 669 C CA . VAL A 1 91 ? 12.562 1.425 -12.832 1.00 97.25 91 VAL A CA 1
ATOM 670 C C . VAL A 1 91 ? 11.302 0.562 -12.927 1.00 97.25 91 VAL A C 1
ATOM 672 O O . VAL A 1 91 ? 10.468 0.567 -12.025 1.00 97.25 91 VAL A O 1
ATOM 675 N N . ARG A 1 92 ? 11.161 -0.251 -13.980 1.00 97.25 92 ARG A N 1
ATOM 676 C CA . ARG A 1 92 ? 10.028 -1.180 -14.112 1.00 97.25 92 ARG A CA 1
ATOM 677 C C . ARG A 1 92 ? 9.970 -2.199 -12.970 1.00 97.25 92 ARG A C 1
ATOM 679 O O . ARG A 1 92 ? 8.873 -2.522 -12.500 1.00 97.25 92 ARG A O 1
ATOM 686 N N . THR A 1 93 ? 11.115 -2.728 -12.539 1.00 96.88 93 THR A N 1
ATOM 687 C CA . THR A 1 93 ? 11.161 -3.661 -11.403 1.00 96.88 93 THR A CA 1
ATOM 688 C C . THR A 1 93 ? 10.798 -2.974 -10.089 1.00 96.88 93 THR A C 1
ATOM 690 O O . THR A 1 93 ? 10.003 -3.524 -9.327 1.00 96.88 93 THR A O 1
ATOM 693 N N . GLU A 1 94 ? 11.268 -1.745 -9.870 1.00 97.81 94 GLU A N 1
ATOM 694 C CA . GLU A 1 94 ? 10.929 -0.942 -8.690 1.00 97.81 94 GLU A CA 1
ATOM 695 C C . GLU A 1 94 ? 9.436 -0.605 -8.639 1.00 97.81 94 GLU A C 1
ATOM 697 O O . GLU A 1 94 ? 8.789 -0.824 -7.617 1.00 97.81 94 GLU A O 1
ATOM 702 N N . VAL A 1 95 ? 8.849 -0.168 -9.757 1.00 98.19 95 VAL A N 1
ATOM 703 C CA . VAL A 1 95 ? 7.404 0.097 -9.860 1.00 98.19 95 VAL A CA 1
ATOM 704 C C . VAL A 1 95 ? 6.589 -1.161 -9.555 1.00 98.19 95 VAL A C 1
ATOM 706 O O . VAL A 1 95 ? 5.582 -1.091 -8.849 1.00 98.19 95 VAL A O 1
ATOM 709 N N . SER A 1 96 ? 7.030 -2.326 -10.034 1.00 97.62 96 SER A N 1
ATOM 710 C CA . SER A 1 96 ? 6.354 -3.599 -9.748 1.00 97.62 96 SER A CA 1
ATOM 711 C C . SER A 1 96 ? 6.416 -3.948 -8.256 1.00 97.62 96 SER A C 1
ATOM 713 O O . SER A 1 96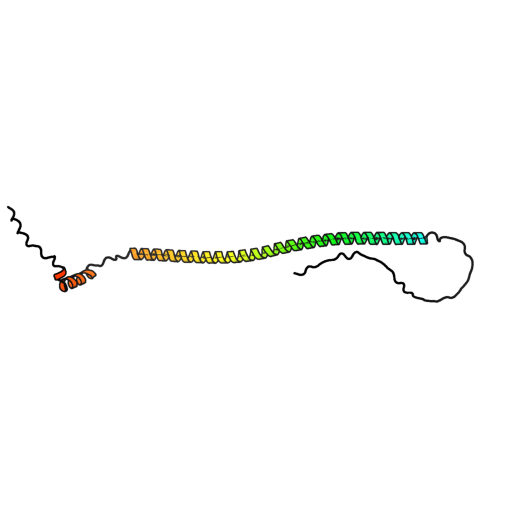 ? 5.409 -4.350 -7.673 1.00 97.62 96 SER A O 1
ATOM 715 N N . ALA A 1 97 ? 7.571 -3.740 -7.616 1.00 98.25 97 ALA A N 1
ATOM 716 C CA . ALA A 1 97 ? 7.743 -3.958 -6.182 1.00 98.25 97 ALA A CA 1
ATOM 717 C C . ALA A 1 97 ? 6.895 -2.988 -5.341 1.00 98.25 97 ALA A C 1
ATOM 719 O O . ALA A 1 97 ? 6.242 -3.413 -4.389 1.00 98.25 97 ALA A O 1
ATOM 720 N N . LEU A 1 98 ? 6.854 -1.705 -5.711 1.00 98.38 98 LEU A N 1
ATOM 721 C CA . LEU A 1 98 ? 6.015 -0.699 -5.053 1.00 98.38 98 LEU A CA 1
ATOM 722 C C . LEU A 1 98 ? 4.524 -1.010 -5.208 1.00 98.38 98 LEU A C 1
ATOM 724 O O . LEU A 1 98 ? 3.766 -0.856 -4.256 1.00 98.38 98 LEU A O 1
ATOM 728 N N . THR A 1 99 ? 4.107 -1.511 -6.371 1.00 98.31 99 THR A N 1
ATOM 729 C CA . THR A 1 99 ? 2.717 -1.934 -6.606 1.00 98.31 99 THR A CA 1
ATOM 730 C C . THR A 1 99 ? 2.320 -3.085 -5.678 1.00 98.31 99 THR A C 1
ATOM 732 O O . THR A 1 99 ? 1.234 -3.070 -5.100 1.00 98.31 99 THR A O 1
ATOM 735 N N . ALA A 1 100 ? 3.210 -4.063 -5.476 1.00 98.12 100 ALA A N 1
ATOM 736 C CA . ALA A 1 100 ? 2.970 -5.155 -4.534 1.00 98.12 100 ALA A CA 1
ATOM 737 C C . ALA A 1 100 ? 2.885 -4.657 -3.079 1.00 98.12 100 ALA A C 1
ATOM 739 O O . ALA A 1 100 ? 2.000 -5.077 -2.334 1.00 98.12 100 ALA A O 1
ATOM 740 N N . GLN A 1 101 ? 3.763 -3.727 -2.686 1.00 98.25 101 GLN A N 1
ATOM 741 C CA . GLN A 1 101 ? 3.726 -3.110 -1.354 1.00 98.25 101 GLN A CA 1
ATOM 742 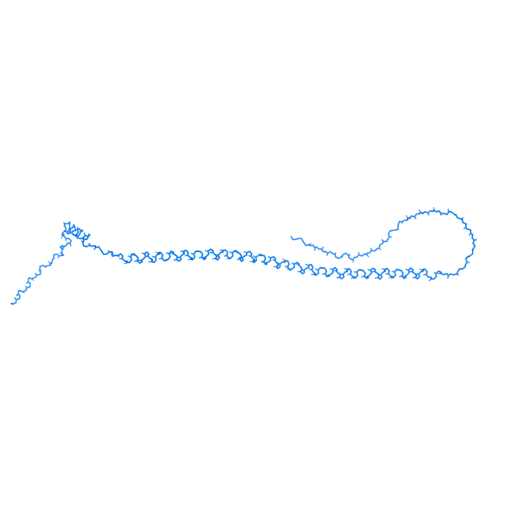C C . GLN A 1 101 ? 2.435 -2.315 -1.117 1.00 98.25 101 GLN A C 1
ATOM 744 O O . GLN A 1 101 ? 1.846 -2.417 -0.040 1.00 98.25 101 GLN A O 1
ATOM 749 N N . LEU A 1 102 ? 1.968 -1.566 -2.121 1.00 98.50 102 LEU A N 1
ATOM 750 C CA . LEU A 1 102 ? 0.702 -0.834 -2.061 1.00 98.50 102 LEU A CA 1
ATOM 751 C C . LEU A 1 102 ? -0.474 -1.788 -1.816 1.00 98.50 102 LEU A C 1
ATOM 753 O O . LEU A 1 102 ? -1.257 -1.561 -0.901 1.00 98.50 102 LEU A O 1
ATOM 757 N N . SER A 1 103 ? -0.549 -2.884 -2.578 1.00 97.94 103 SER A N 1
ATOM 758 C CA . SER A 1 103 ? -1.609 -3.888 -2.422 1.00 97.94 103 SER A CA 1
ATOM 759 C C . SER A 1 103 ? -1.589 -4.557 -1.042 1.00 97.94 103 SER A C 1
ATOM 761 O O . SER A 1 103 ? -2.646 -4.757 -0.447 1.00 97.94 103 SER A O 1
ATOM 763 N N . SER A 1 104 ? -0.402 -4.852 -0.499 1.00 98.31 104 SER A N 1
ATOM 764 C CA . SER A 1 104 ? -0.272 -5.361 0.874 1.00 98.31 104 SER A CA 1
ATOM 765 C C . SER A 1 104 ? -0.785 -4.349 1.898 1.00 98.31 104 SER A C 1
ATOM 767 O O . SER A 1 104 ? -1.553 -4.701 2.784 1.00 98.31 104 SER A O 1
ATOM 769 N N . THR A 1 105 ? -0.403 -3.080 1.744 1.00 98.31 105 THR A N 1
ATOM 770 C CA . THR A 1 105 ? -0.800 -2.005 2.665 1.00 98.31 105 THR A CA 1
ATOM 771 C C . THR A 1 105 ? -2.313 -1.782 2.641 1.00 98.31 105 THR A C 1
ATOM 773 O O . THR A 1 105 ? -2.926 -1.585 3.684 1.00 98.31 105 THR A O 1
ATOM 776 N N . GLU A 1 106 ? -2.940 -1.846 1.466 1.00 98.56 106 GLU A N 1
ATOM 777 C CA . GLU A 1 106 ? -4.395 -1.739 1.315 1.00 98.56 106 GLU A CA 1
ATOM 778 C C . GLU A 1 106 ? -5.136 -2.884 2.027 1.00 98.56 106 GLU A C 1
ATOM 780 O O . GLU A 1 106 ? -6.153 -2.658 2.693 1.00 98.56 106 GLU A O 1
ATOM 785 N N . SER A 1 107 ? -4.591 -4.103 1.956 1.00 98.06 107 SER A N 1
ATOM 786 C CA . SER A 1 107 ? -5.101 -5.252 2.710 1.00 98.06 107 SER A CA 1
ATOM 787 C C . SER A 1 107 ? -4.974 -5.038 4.220 1.00 98.06 107 SER A C 1
ATOM 789 O O . SER A 1 107 ? -5.930 -5.290 4.955 1.00 98.06 107 SER A O 1
ATOM 791 N N . ASP A 1 108 ? -3.824 -4.548 4.688 1.00 98.44 108 ASP A N 1
ATOM 792 C CA . ASP A 1 108 ? -3.579 -4.293 6.111 1.00 98.44 108 ASP A CA 1
ATOM 793 C C . ASP A 1 108 ? -4.512 -3.207 6.662 1.00 98.44 108 ASP A C 1
ATOM 795 O O . ASP A 1 108 ? -5.086 -3.368 7.740 1.00 98.44 108 ASP A O 1
ATOM 799 N N . VAL A 1 109 ? -4.722 -2.125 5.904 1.00 98.56 109 VAL A N 1
ATOM 800 C CA . VAL A 1 109 ? -5.672 -1.062 6.261 1.00 98.56 109 VAL A CA 1
ATOM 801 C C . VAL A 1 109 ? -7.089 -1.619 6.350 1.00 98.56 109 VAL A C 1
ATOM 803 O O . VAL A 1 109 ? -7.768 -1.371 7.342 1.00 98.56 109 VAL A O 1
ATOM 806 N N . SER A 1 110 ? -7.515 -2.420 5.371 1.00 98.31 110 SER A N 1
ATOM 807 C CA . SER A 1 110 ? -8.845 -3.041 5.381 1.00 98.31 110 SER A CA 1
ATOM 808 C C . SER A 1 110 ? -9.043 -3.932 6.610 1.00 98.31 110 SER A C 1
ATOM 810 O O . SER A 1 110 ? -10.064 -3.838 7.291 1.00 98.31 110 SER A O 1
ATOM 812 N N . ALA A 1 111 ? -8.044 -4.753 6.947 1.00 98.50 111 ALA A N 1
ATOM 813 C CA . ALA A 1 111 ? -8.078 -5.584 8.146 1.00 98.50 111 ALA A CA 1
ATOM 814 C C . ALA A 1 111 ? -8.156 -4.732 9.423 1.00 98.50 111 ALA A C 1
ATOM 816 O O . ALA A 1 111 ? -8.979 -5.005 10.296 1.00 98.50 111 ALA A O 1
ATOM 817 N N . LEU A 1 112 ? -7.356 -3.668 9.523 1.00 98.56 112 LEU A N 1
ATOM 818 C CA . LEU A 1 112 ? -7.366 -2.775 10.681 1.00 98.56 112 LEU A CA 1
ATOM 819 C C . LEU A 1 112 ? -8.698 -2.027 10.839 1.00 98.56 112 LEU A C 1
ATOM 821 O O . LEU A 1 112 ? -9.170 -1.842 11.956 1.00 98.56 112 LEU A O 1
ATOM 825 N N . THR A 1 113 ? -9.338 -1.633 9.738 1.00 98.56 113 THR A N 1
ATOM 826 C CA . THR A 1 113 ? -10.680 -1.043 9.783 1.00 98.56 113 THR A CA 1
ATOM 827 C C . THR A 1 113 ? -11.690 -2.028 10.366 1.00 98.56 113 THR A C 1
ATOM 829 O O . THR A 1 113 ? -12.419 -1.671 11.286 1.00 98.56 113 THR A O 1
ATOM 832 N N . THR A 1 114 ? -11.680 -3.290 9.922 1.00 98.44 114 THR A N 1
ATOM 833 C CA . THR A 1 114 ? -12.607 -4.299 10.468 1.00 98.44 114 THR A CA 1
ATOM 834 C C . THR A 1 114 ? -12.375 -4.587 11.951 1.00 98.44 114 THR A C 1
ATOM 836 O O . THR A 1 114 ? -13.330 -4.807 12.696 1.00 98.44 114 THR A O 1
ATOM 839 N N . THR A 1 115 ? -11.122 -4.568 12.420 1.00 98.31 115 THR A N 1
ATOM 840 C CA . THR A 1 115 ? -10.833 -4.774 13.846 1.00 98.31 115 THR A CA 1
ATOM 841 C C . THR A 1 115 ? -11.253 -3.577 14.687 1.00 98.31 115 THR A C 1
ATOM 843 O O . THR A 1 115 ? -11.766 -3.780 15.786 1.00 98.31 115 THR A O 1
ATOM 846 N N . ALA A 1 116 ? -11.096 -2.353 14.179 1.00 98.44 116 ALA A N 1
ATOM 847 C CA . ALA A 1 116 ? -11.586 -1.147 14.839 1.00 98.44 116 ALA A CA 1
ATOM 848 C C . ALA A 1 116 ? -13.115 -1.173 14.996 1.00 98.44 116 ALA A C 1
ATOM 850 O O . ALA A 1 116 ? -13.610 -0.965 16.098 1.00 98.44 116 ALA A O 1
ATOM 851 N N . GLU A 1 117 ? -13.857 -1.532 13.944 1.00 98.44 117 GLU A N 1
ATOM 852 C CA . GLU A 1 117 ? -15.320 -1.675 14.013 1.00 98.44 117 GLU A CA 1
ATOM 853 C C . GLU A 1 117 ? -15.751 -2.743 15.031 1.00 98.44 117 GLU A C 1
ATOM 855 O O . GLU A 1 117 ? -16.694 -2.542 15.799 1.00 98.44 117 GLU A O 1
ATOM 860 N N . ALA A 1 118 ? -15.041 -3.875 15.081 1.00 98.38 118 ALA A N 1
ATOM 861 C CA . ALA A 1 118 ? -15.310 -4.927 16.058 1.00 98.38 118 ALA A CA 1
ATOM 862 C C . ALA A 1 118 ? -15.022 -4.477 17.503 1.00 98.38 118 ALA A C 1
ATOM 864 O O . ALA A 1 118 ? -15.765 -4.828 18.422 1.00 98.38 118 ALA A O 1
ATOM 865 N N . LEU A 1 119 ? -13.956 -3.698 17.710 1.00 98.31 119 LEU A N 1
ATOM 866 C CA . LEU A 1 119 ? -13.619 -3.107 19.005 1.00 98.31 119 LEU A CA 1
ATOM 867 C C . LEU A 1 119 ? -14.674 -2.092 19.443 1.00 98.31 119 LEU A C 1
ATOM 869 O O . LEU A 1 119 ? -15.128 -2.168 20.582 1.00 98.31 119 LEU A O 1
ATOM 873 N N . ASP A 1 120 ? -15.105 -1.205 18.548 1.00 98.25 120 ASP A N 1
ATOM 874 C CA . ASP A 1 120 ? -16.157 -0.224 18.825 1.00 98.25 120 ASP A CA 1
ATOM 875 C C . ASP A 1 120 ? -17.470 -0.913 19.212 1.00 98.25 120 ASP A C 1
ATOM 877 O O . ASP A 1 120 ? -18.098 -0.544 20.207 1.00 98.25 120 ASP A O 1
ATOM 881 N N . ALA A 1 121 ? -17.847 -1.980 18.500 1.00 97.38 121 ALA A N 1
ATOM 882 C CA . ALA A 1 121 ? -19.002 -2.798 18.859 1.00 97.38 121 ALA A CA 1
ATOM 883 C C . ALA A 1 121 ? -18.841 -3.455 20.243 1.00 97.38 121 ALA A C 1
ATOM 885 O O . ALA A 1 121 ? -19.783 -3.476 21.037 1.00 97.38 121 ALA A O 1
ATOM 886 N N . GLY A 1 122 ? -17.646 -3.963 20.561 1.00 97.81 122 GLY A N 1
ATOM 887 C CA . GLY A 1 122 ? -17.342 -4.538 21.873 1.00 97.81 122 GLY A CA 1
ATOM 888 C C . GLY A 1 122 ? -17.411 -3.512 23.007 1.00 97.81 122 GLY A C 1
ATOM 889 O O . GLY A 1 122 ? -17.948 -3.806 24.075 1.00 97.81 122 GLY A O 1
ATOM 890 N N . VAL A 1 123 ? -16.916 -2.294 22.777 1.00 97.38 123 VAL A N 1
ATOM 891 C CA . VAL A 1 123 ? -17.002 -1.189 23.741 1.00 97.38 123 VAL A CA 1
ATOM 892 C C . VAL A 1 123 ? -18.453 -0.774 23.958 1.00 97.38 123 VAL A C 1
ATOM 894 O O . VAL A 1 123 ? -18.861 -0.623 25.109 1.00 97.38 123 VAL A O 1
ATOM 897 N N . ALA A 1 124 ? -19.244 -0.645 22.889 1.00 96.56 124 ALA A N 1
ATOM 898 C CA . ALA A 1 124 ? -20.669 -0.343 22.993 1.00 96.56 124 ALA A CA 1
ATOM 899 C C . ALA A 1 124 ? -21.406 -1.408 23.822 1.00 96.56 124 ALA A C 1
ATOM 901 O O . ALA A 1 124 ? -22.126 -1.069 24.758 1.00 96.56 124 ALA A O 1
ATOM 902 N N . ALA A 1 125 ? -21.138 -2.691 23.564 1.00 96.12 125 ALA A N 1
ATOM 903 C CA . ALA A 1 125 ? -21.727 -3.787 24.329 1.00 96.12 125 ALA A CA 1
ATOM 904 C C . ALA A 1 125 ? -21.355 -3.735 25.823 1.00 96.12 125 ALA A C 1
ATOM 906 O O . ALA A 1 125 ? -22.204 -3.974 26.674 1.00 96.12 125 ALA A O 1
ATOM 907 N N . LEU A 1 126 ? -20.107 -3.394 26.167 1.00 95.19 126 LEU A N 1
ATOM 908 C CA . LEU A 1 126 ? -19.678 -3.254 27.566 1.00 95.19 126 LEU A CA 1
ATOM 909 C C . LEU A 1 126 ? -20.287 -2.035 28.269 1.00 95.19 126 LEU A C 1
ATOM 911 O O . LEU A 1 126 ? -20.477 -2.076 29.485 1.00 95.19 126 LEU A O 1
ATOM 915 N N . GLN A 1 127 ? -20.574 -0.962 27.530 1.00 93.94 127 GLN A N 1
ATOM 916 C CA . GLN A 1 127 ? -21.254 0.221 28.063 1.00 93.94 127 GLN A CA 1
ATOM 917 C C . GLN A 1 127 ? -22.732 -0.042 28.372 1.00 93.94 127 GLN A C 1
ATOM 919 O O . GLN A 1 127 ? -23.272 0.586 29.278 1.00 93.94 127 GLN A O 1
ATOM 924 N N . GLU A 1 128 ? -23.377 -0.965 27.655 1.00 92.88 128 GLU A N 1
ATOM 925 C CA . GLU A 1 128 ? -24.757 -1.380 27.940 1.00 92.88 128 GLU A CA 1
ATOM 926 C C . GLU A 1 128 ? -24.878 -2.271 29.186 1.00 92.88 128 GLU A C 1
ATOM 928 O O . GLU A 1 128 ? -25.967 -2.396 29.748 1.00 92.88 128 GLU A O 1
ATOM 933 N N . VAL A 1 129 ? -23.782 -2.886 29.643 1.00 93.62 129 VAL A N 1
ATOM 934 C CA . VAL A 1 129 ? -23.794 -3.712 30.855 1.00 93.62 129 VAL A CA 1
ATOM 935 C C . VAL A 1 129 ? -23.982 -2.820 32.081 1.00 93.62 129 VAL A C 1
ATOM 937 O O . VAL A 1 129 ? -23.127 -1.996 32.407 1.00 93.62 129 VAL A O 1
ATOM 940 N N . ASP A 1 130 ? -25.083 -3.026 32.804 1.00 86.56 130 ASP A N 1
ATOM 941 C CA . ASP A 1 130 ? -25.265 -2.446 34.131 1.00 86.56 130 ASP A CA 1
ATOM 942 C C . ASP A 1 130 ? -24.364 -3.179 35.135 1.00 86.56 130 ASP A C 1
ATOM 944 O O . ASP A 1 130 ? -24.607 -4.323 35.518 1.00 86.56 130 ASP A O 1
ATOM 948 N N . TRP A 1 131 ? -23.281 -2.515 35.536 1.00 89.12 131 TRP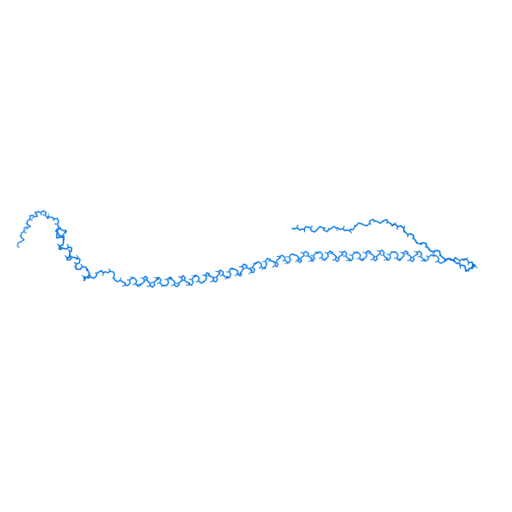 A N 1
ATOM 949 C CA . TRP A 1 131 ? -22.328 -3.015 36.529 1.00 89.12 131 TRP A CA 1
ATOM 950 C C . TRP A 1 131 ? -22.813 -2.825 37.971 1.00 89.12 131 TRP A C 1
ATOM 952 O O . TRP A 1 131 ? -22.086 -3.159 38.912 1.00 89.12 131 TRP A O 1
ATOM 962 N N . SER A 1 132 ? -24.007 -2.264 38.168 1.00 90.25 132 SER A N 1
ATOM 963 C CA . SER A 1 132 ? -24.550 -2.024 39.495 1.00 90.25 132 SER A CA 1
ATOM 964 C C . SER A 1 132 ? -24.976 -3.354 40.131 1.00 90.25 132 SER A C 1
ATOM 966 O O . SER A 1 132 ? -25.823 -4.065 39.582 1.00 90.25 132 SER A O 1
ATOM 968 N N . PRO A 1 133 ? -24.387 -3.747 41.276 1.00 88.81 133 PRO A N 1
ATOM 969 C CA . PRO A 1 133 ? -24.734 -5.005 41.908 1.00 88.81 133 PRO A CA 1
ATOM 970 C C . PRO A 1 133 ? -26.184 -4.946 42.387 1.00 88.81 133 PRO A C 1
ATOM 972 O O . PRO A 1 133 ? -26.616 -3.992 43.038 1.00 88.81 133 PRO A O 1
ATOM 975 N N . THR A 1 134 ? -26.941 -5.985 42.058 1.00 92.25 134 THR A N 1
ATOM 976 C CA . THR A 1 134 ? -28.349 -6.083 42.443 1.00 92.25 134 THR A CA 1
ATOM 977 C C . THR A 1 134 ? -28.484 -6.264 43.950 1.00 92.25 134 THR A C 1
ATOM 979 O O . THR A 1 134 ? -27.606 -6.806 44.625 1.00 92.25 134 THR A O 1
ATOM 982 N N . GLU A 1 135 ? -29.621 -5.843 44.496 1.00 92.19 135 GLU A N 1
ATOM 983 C CA . GLU A 1 135 ? -29.908 -5.996 45.921 1.00 92.19 135 GLU A CA 1
ATOM 984 C C . GLU A 1 135 ? -29.791 -7.458 46.383 1.00 92.19 135 GLU A C 1
ATOM 986 O O . GLU A 1 135 ? -29.277 -7.725 47.464 1.00 92.19 135 GLU A O 1
ATOM 991 N N . GLU A 1 136 ? -30.183 -8.408 45.538 1.00 92.50 136 GLU A N 1
ATOM 992 C CA . GLU A 1 136 ? -30.077 -9.848 45.794 1.00 92.50 136 GLU A CA 1
ATOM 993 C C . GLU A 1 136 ? -28.623 -10.320 45.959 1.00 92.50 136 GLU A C 1
ATOM 995 O O . GLU A 1 136 ? -28.354 -11.235 46.737 1.00 92.50 136 GLU A O 1
ATOM 1000 N N . GLN A 1 137 ? -27.671 -9.671 45.280 1.00 92.00 137 GLN A N 1
ATOM 1001 C CA . GLN A 1 137 ? -26.238 -9.954 45.409 1.00 92.00 137 GLN A CA 1
ATOM 1002 C C . GLN A 1 137 ? -25.631 -9.288 46.653 1.00 92.00 137 GLN A C 1
ATOM 1004 O O . GLN A 1 137 ? -24.763 -9.868 47.307 1.00 92.00 137 GLN A O 1
ATOM 1009 N N . VAL A 1 138 ? -26.074 -8.072 46.989 1.00 94.88 138 VAL A N 1
ATOM 1010 C CA . VAL A 1 138 ? -25.479 -7.260 48.067 1.00 94.88 138 VAL A CA 1
ATOM 1011 C C . VAL A 1 138 ? -26.056 -7.606 49.440 1.00 94.88 138 VAL A C 1
ATOM 1013 O O . VAL A 1 138 ? -25.317 -7.668 50.423 1.00 94.88 138 VAL A O 1
ATOM 1016 N N . ARG A 1 139 ? -27.364 -7.864 49.531 1.00 95.31 139 ARG A N 1
ATOM 1017 C CA . ARG A 1 139 ? -28.080 -8.118 50.788 1.00 95.31 139 ARG A CA 1
ATOM 1018 C C . ARG A 1 139 ? -27.464 -9.236 51.647 1.00 95.31 139 ARG A C 1
ATOM 1020 O O . ARG A 1 139 ? -27.181 -8.950 52.810 1.00 95.31 139 ARG A O 1
ATOM 1027 N N . PRO A 1 140 ? -27.171 -10.450 51.135 1.00 95.31 140 PRO A N 1
ATOM 1028 C CA . PRO A 1 140 ? -26.581 -11.507 51.963 1.00 95.31 140 PRO A CA 1
ATOM 1029 C C . PRO A 1 140 ? -25.163 -11.167 52.451 1.00 95.31 140 PRO A C 1
ATOM 1031 O O . PRO A 1 140 ? -24.755 -11.593 53.533 1.00 95.31 140 PRO A O 1
ATOM 1034 N N . LEU A 1 141 ? -24.404 -10.375 51.684 1.00 93.75 141 LEU A N 1
ATOM 1035 C CA . LEU A 1 141 ? -23.078 -9.906 52.095 1.00 93.75 141 LEU A CA 1
ATOM 1036 C C . LEU A 1 141 ? -23.183 -8.898 53.240 1.00 93.75 141 LEU A C 1
ATOM 1038 O O . LEU A 1 141 ? -22.435 -8.997 54.212 1.00 93.75 141 LEU A O 1
ATOM 1042 N N . VAL A 1 142 ? -24.127 -7.957 53.140 1.00 94.06 142 VAL A N 1
ATOM 1043 C CA . VAL A 1 142 ? -24.401 -6.975 54.196 1.00 94.06 142 VAL A CA 1
ATOM 1044 C C . VAL A 1 142 ? -24.872 -7.677 55.468 1.00 94.06 142 VAL A C 1
ATOM 1046 O O . VAL A 1 142 ? -24.328 -7.397 56.533 1.00 94.06 142 VAL A O 1
ATOM 1049 N N . GLU A 1 143 ? -25.805 -8.628 55.373 1.00 94.31 143 GLU A N 1
ATOM 1050 C CA . GLU A 1 143 ? -26.273 -9.416 56.524 1.00 94.31 143 GLU A CA 1
ATOM 1051 C C . GLU A 1 143 ? -25.126 -10.192 57.184 1.00 94.31 143 GLU A C 1
ATOM 1053 O O . GLU A 1 143 ? -24.925 -10.075 58.394 1.00 94.31 143 GLU A O 1
ATOM 1058 N N . SER A 1 144 ? -24.293 -10.891 56.401 1.00 94.44 144 SER A N 1
ATOM 1059 C CA . SER A 1 144 ? -23.126 -11.590 56.953 1.00 94.44 144 SER A CA 1
ATOM 1060 C C . SER A 1 144 ? -22.119 -10.640 57.608 1.00 94.44 144 SER A C 1
ATOM 1062 O O . SER A 1 144 ? -21.429 -11.062 58.541 1.00 94.44 144 SER A O 1
ATOM 1064 N N . LEU A 1 145 ? -21.967 -9.411 57.110 1.00 93.06 145 LEU A N 1
ATOM 1065 C CA . LEU A 1 145 ? -21.033 -8.430 57.665 1.00 93.06 145 LEU A CA 1
ATOM 1066 C C . LEU A 1 145 ? -21.555 -7.858 58.987 1.00 93.06 145 LEU A C 1
ATOM 1068 O O . LEU A 1 145 ? -20.797 -7.762 59.950 1.00 93.06 145 LEU A O 1
ATOM 1072 N N . VAL A 1 146 ? -22.851 -7.537 59.044 1.00 94.06 146 VAL A N 1
ATOM 1073 C CA . VAL A 1 146 ? -23.547 -7.080 60.256 1.00 94.06 146 VAL A CA 1
ATOM 1074 C C . VAL A 1 146 ? -23.459 -8.135 61.358 1.00 94.06 146 VAL A C 1
ATOM 1076 O O . VAL A 1 146 ? -23.214 -7.797 62.515 1.00 94.06 146 VAL A O 1
ATOM 1079 N N . GLU A 1 147 ? -23.629 -9.410 61.005 1.00 93.56 147 GLU A N 1
ATOM 1080 C CA . GLU A 1 147 ? -23.627 -10.514 61.966 1.00 93.56 147 GLU A CA 1
ATOM 1081 C C . GLU A 1 147 ? -22.222 -10.838 62.495 1.00 93.56 147 GLU A C 1
ATOM 1083 O O . GLU A 1 147 ? -22.050 -11.072 63.691 1.00 93.56 147 GLU A O 1
ATOM 1088 N N . LYS A 1 148 ? -21.198 -10.814 61.629 1.00 95.50 148 LYS A N 1
ATOM 1089 C CA . LYS A 1 148 ? -19.808 -11.096 62.033 1.00 95.50 148 LYS A CA 1
ATOM 1090 C C . LYS A 1 148 ? -19.122 -9.929 62.735 1.00 95.50 148 LYS A C 1
ATOM 1092 O O . LYS A 1 148 ? -18.228 -10.180 63.539 1.00 95.50 148 LYS A O 1
ATOM 1097 N N . HIS A 1 149 ? -19.513 -8.693 62.422 1.00 91.56 149 HIS A N 1
ATOM 1098 C CA . HIS A 1 149 ? -18.838 -7.483 62.894 1.00 91.56 149 HIS A CA 1
ATOM 1099 C C . HIS A 1 149 ? -19.803 -6.399 63.405 1.00 91.56 149 HIS A C 1
ATOM 1101 O O . HIS A 1 149 ? -19.788 -5.261 62.915 1.00 91.56 149 HIS A O 1
ATOM 1107 N N . PRO A 1 150 ? -20.645 -6.693 64.413 1.00 86.19 150 PRO A N 1
ATOM 1108 C CA . PRO A 1 150 ? -21.572 -5.709 64.978 1.00 86.19 150 PRO A CA 1
ATOM 1109 C C . PRO A 1 150 ? -20.859 -4.492 65.596 1.00 86.19 150 PRO A C 1
ATOM 1111 O O . PRO A 1 150 ? -21.428 -3.403 65.691 1.00 86.19 150 PRO A O 1
ATOM 1114 N N . GLU A 1 151 ? -19.606 -4.651 66.018 1.00 83.81 151 GLU A N 1
ATOM 1115 C CA . GLU A 1 151 ? -18.756 -3.600 66.574 1.00 83.81 151 GLU A CA 1
ATOM 1116 C C . GLU A 1 151 ? -18.372 -2.516 65.562 1.00 83.81 151 GLU A C 1
ATOM 1118 O O . GLU A 1 151 ? -18.202 -1.371 65.970 1.00 83.81 151 GLU A O 1
ATOM 1123 N N . LEU A 1 152 ? -18.290 -2.841 64.266 1.00 83.00 152 LEU A N 1
ATOM 1124 C CA . LEU A 1 152 ? -17.966 -1.870 63.210 1.00 83.00 152 LEU A CA 1
ATOM 1125 C C . LEU A 1 152 ? -19.142 -0.939 62.896 1.00 83.00 152 LEU A C 1
ATOM 1127 O O . LEU A 1 152 ? -18.948 0.172 62.409 1.00 83.00 152 LEU A O 1
ATOM 1131 N N . LEU A 1 153 ? -20.361 -1.389 63.192 1.00 79.88 153 LEU A N 1
ATOM 1132 C CA . LEU A 1 153 ? -21.592 -0.619 63.009 1.00 79.88 153 LEU A CA 1
ATOM 1133 C C . LEU A 1 153 ? -21.958 0.196 64.253 1.00 79.88 153 LEU A C 1
ATOM 1135 O O . LEU A 1 153 ? -22.823 1.072 64.202 1.00 79.88 153 LEU A O 1
ATOM 1139 N N . ARG A 1 154 ? -21.286 -0.057 65.382 1.00 80.56 154 ARG A N 1
ATOM 1140 C CA . ARG A 1 154 ? -21.352 0.820 66.546 1.00 80.56 154 ARG A CA 1
ATOM 1141 C C . ARG A 1 154 ? -20.484 2.038 66.271 1.00 80.56 154 ARG A C 1
ATOM 1143 O O . ARG A 1 154 ? -19.261 1.968 66.327 1.00 80.56 154 ARG A O 1
ATOM 1150 N N . GLY A 1 155 ? -21.136 3.170 66.017 1.00 75.50 155 GLY A N 1
ATOM 1151 C CA . GLY A 1 155 ? -20.459 4.462 66.021 1.00 75.50 155 GLY A CA 1
ATOM 1152 C C . GLY A 1 155 ? -19.662 4.668 67.320 1.00 75.50 155 GLY A C 1
ATOM 1153 O O . GLY A 1 155 ? -19.960 4.021 68.336 1.00 75.50 155 GLY A O 1
ATOM 1154 N N . PRO A 1 156 ? -18.650 5.556 67.312 1.00 74.88 156 PRO A N 1
ATOM 1155 C CA . PRO A 1 156 ? -17.916 5.897 68.522 1.00 74.88 156 PRO A CA 1
ATOM 1156 C C . PRO A 1 156 ? -18.911 6.215 69.632 1.00 74.88 156 PRO A C 1
ATOM 1158 O O . PRO A 1 156 ? -19.933 6.865 69.398 1.00 74.88 156 PRO A O 1
ATOM 1161 N N . LYS A 1 157 ? -18.642 5.692 70.831 1.00 72.69 157 LYS A N 1
ATOM 1162 C CA . LYS A 1 157 ? -19.505 5.904 71.989 1.00 72.69 157 LYS A CA 1
ATOM 1163 C C . LYS A 1 157 ? -19.630 7.411 72.171 1.00 72.69 157 LYS A C 1
ATOM 1165 O O . LYS A 1 157 ? -18.647 8.049 72.531 1.00 72.69 157 LYS A O 1
ATOM 1170 N N . GLY A 1 158 ? -20.803 7.958 71.852 1.00 71.25 158 GLY A N 1
ATOM 1171 C CA . GLY A 1 158 ? -21.048 9.378 72.031 1.00 71.25 158 GLY A CA 1
ATOM 1172 C C . GLY A 1 158 ? -20.720 9.734 73.472 1.00 71.25 158 GLY A C 1
ATOM 1173 O O . GLY A 1 158 ? -21.075 8.983 74.392 1.00 71.25 158 GLY A O 1
ATOM 1174 N N . ASP A 1 159 ? -20.026 10.853 73.668 1.00 72.81 159 ASP A N 1
ATOM 1175 C CA . ASP A 1 159 ? -19.959 11.458 74.990 1.00 72.81 159 ASP A CA 1
ATOM 1176 C C . ASP A 1 159 ? -21.391 11.557 75.512 1.00 72.81 159 ASP A C 1
ATOM 1178 O O . ASP A 1 159 ? -22.322 11.767 74.727 1.00 72.81 159 ASP A O 1
ATOM 1182 N N . LYS A 1 160 ? -21.599 11.329 76.814 1.00 68.25 160 LYS A N 1
ATOM 1183 C CA . LYS A 1 160 ? -22.920 11.504 77.428 1.00 68.25 160 LYS A CA 1
ATOM 1184 C C . LYS A 1 160 ? -23.345 12.955 77.204 1.00 68.25 160 LYS A C 1
ATOM 1186 O O . LYS A 1 160 ? -23.017 13.824 78.004 1.00 68.25 160 LYS A O 1
ATOM 1191 N N . GLY A 1 161 ? -24.037 13.208 76.098 1.00 66.00 161 GLY A N 1
ATOM 1192 C CA . GLY A 1 161 ? -24.689 14.470 75.841 1.00 66.00 161 GLY A CA 1
ATOM 1193 C C . GLY A 1 161 ? -25.705 14.659 76.948 1.00 66.00 161 GLY A C 1
ATOM 1194 O O . GLY A 1 161 ? -26.450 13.730 77.277 1.00 66.00 161 GLY A O 1
ATOM 1195 N N . ASN A 1 162 ? -25.701 15.837 77.559 1.00 67.00 162 ASN A N 1
ATOM 1196 C CA . ASN A 1 162 ? -26.777 16.215 78.457 1.00 67.00 162 ASN A CA 1
ATOM 1197 C C . ASN A 1 162 ? -28.087 16.040 77.682 1.00 67.00 162 ASN A C 1
ATOM 1199 O O . ASN A 1 162 ? -28.192 16.502 76.544 1.00 67.00 162 ASN A O 1
ATOM 1203 N N . GLN A 1 163 ? -29.039 15.309 78.264 1.00 69.56 163 GLN A N 1
ATOM 1204 C CA . GLN A 1 163 ? -30.369 15.153 77.692 1.00 69.56 163 GLN A CA 1
ATOM 1205 C C . GLN A 1 163 ? -30.911 16.561 77.439 1.00 69.56 163 GLN A 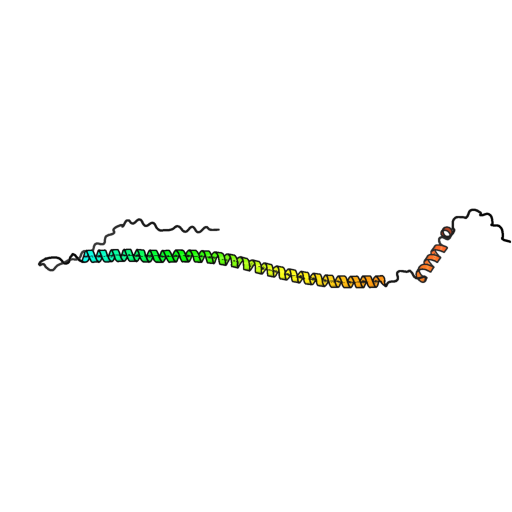C 1
ATOM 1207 O O . GLN A 1 163 ? -31.066 17.327 78.387 1.00 69.56 163 GLN A O 1
ATOM 1212 N N . GLY A 1 164 ? -31.081 16.919 76.163 1.00 68.06 164 GLY A N 1
ATOM 1213 C CA . GLY A 1 164 ? -31.584 18.234 75.784 1.00 68.06 164 GLY A CA 1
ATOM 1214 C C . GLY A 1 164 ? -32.932 18.478 76.450 1.00 68.06 164 GLY A C 1
ATOM 1215 O O . GLY A 1 164 ? -33.703 17.532 76.635 1.00 68.06 164 GLY A O 1
ATOM 1216 N N . ASP A 1 165 ? -33.178 19.727 76.840 1.00 64.38 165 ASP A N 1
ATOM 1217 C CA . ASP A 1 165 ? -34.404 20.116 77.527 1.00 64.38 165 ASP A CA 1
ATOM 1218 C C . ASP A 1 165 ? -35.627 19.595 76.761 1.00 64.38 165 ASP A C 1
ATOM 1220 O O . ASP A 1 165 ? -35.752 19.788 75.547 1.00 64.38 165 ASP A O 1
ATOM 1224 N N . MET A 1 166 ? -36.523 18.894 77.466 1.00 59.69 166 MET A N 1
ATOM 1225 C CA . MET A 1 166 ? -37.820 18.538 76.896 1.00 59.69 166 MET A CA 1
ATOM 1226 C C . MET A 1 166 ? -38.545 19.842 76.559 1.00 59.69 166 MET A C 1
ATOM 1228 O O . MET A 1 166 ? -38.741 20.684 77.434 1.00 59.69 166 MET A O 1
ATOM 1232 N N . GLY A 1 167 ? -38.874 20.016 75.277 1.00 69.31 167 GLY A N 1
ATOM 1233 C CA . GLY A 1 167 ? -39.572 21.198 74.779 1.00 69.31 167 GLY A CA 1
ATOM 1234 C C . GLY A 1 167 ? -40.946 21.409 75.439 1.00 69.31 167 GLY A C 1
ATOM 1235 O O . GLY A 1 167 ? -41.468 20.474 76.050 1.00 69.31 167 GLY A O 1
ATOM 1236 N N . PRO A 1 168 ? -41.496 22.635 75.333 1.00 63.41 168 PRO A N 1
ATOM 1237 C CA . PRO A 1 168 ? -42.685 23.090 76.061 1.00 63.41 168 PRO A CA 1
ATOM 1238 C C . PRO A 1 168 ? -43.974 22.336 75.719 1.00 63.41 168 PRO A C 1
ATOM 1240 O O . PRO A 1 168 ? -44.126 21.901 74.554 1.00 63.41 168 PRO A O 1
#

Secondary structure (DSSP, 8-state):
---------------PPP--------------------TTTHHHHHHHHHHHHHHHHHHHHHHHHHHHHHHHHHHHHHHHHHHHHHHHHHHHHHHHHHHHHHHHHHHHHHHHHHHHHHHHHHHHHHHHS--SPPHHHHHHHHHHHHHH-HHHHS---------PPPP-